Protein AF-A0AAW5RZ48-F1 (afdb_monomer_lite)

Structure (mmCIF, N/CA/C/O backbone):
data_AF-A0AAW5RZ48-F1
#
_entry.id   AF-A0AAW5RZ48-F1
#
loop_
_atom_site.group_PDB
_atom_site.id
_atom_site.type_symbol
_atom_site.label_atom_id
_atom_site.label_alt_id
_atom_site.label_comp_id
_atom_site.label_asym_id
_atom_site.label_entity_id
_atom_site.label_seq_id
_atom_site.pdbx_PDB_ins_code
_atom_site.Cartn_x
_atom_site.Cartn_y
_atom_site.Cartn_z
_atom_site.occupancy
_atom_site.B_iso_or_equiv
_atom_site.auth_seq_id
_atom_site.auth_comp_id
_atom_site.auth_asym_id
_atom_site.auth_atom_id
_atom_site.pdbx_PDB_model_num
ATOM 1 N N . MET A 1 1 ? -1.077 -10.625 -8.905 1.00 76.19 1 MET A N 1
ATOM 2 C CA . MET A 1 1 ? -0.970 -11.180 -7.547 1.00 76.19 1 MET A CA 1
ATOM 3 C C . MET A 1 1 ? -1.915 -12.361 -7.441 1.00 76.19 1 MET A C 1
ATOM 5 O O . MET A 1 1 ? -3.100 -12.194 -7.719 1.00 76.19 1 MET A O 1
ATOM 9 N N . ASN A 1 2 ? -1.401 -13.548 -7.138 1.00 86.62 2 ASN A N 1
ATOM 10 C CA . ASN A 1 2 ? -2.210 -14.738 -6.896 1.00 86.62 2 ASN A CA 1
ATOM 11 C C . ASN A 1 2 ? -2.864 -14.680 -5.494 1.00 86.62 2 ASN A C 1
ATOM 13 O O . ASN A 1 2 ? -2.658 -13.737 -4.729 1.00 86.62 2 ASN A O 1
ATOM 17 N N . ARG A 1 3 ? -3.706 -15.666 -5.161 1.00 85.44 3 ARG A N 1
ATOM 18 C CA . ARG A 1 3 ? -4.456 -15.667 -3.890 1.00 85.44 3 ARG A CA 1
ATOM 19 C C . ARG A 1 3 ? -3.557 -15.752 -2.653 1.00 85.44 3 ARG A C 1
ATOM 21 O O . ARG A 1 3 ? -3.851 -15.065 -1.677 1.00 85.44 3 ARG A O 1
ATOM 28 N N . THR A 1 4 ? -2.501 -16.561 -2.709 1.00 88.75 4 THR A N 1
ATOM 29 C CA . THR A 1 4 ? -1.535 -16.742 -1.617 1.00 88.75 4 THR A CA 1
ATOM 30 C C . THR A 1 4 ? -0.728 -15.468 -1.407 1.00 88.75 4 THR A C 1
ATOM 32 O O . THR A 1 4 ? -0.761 -14.910 -0.320 1.00 88.75 4 THR A O 1
ATOM 35 N N . GLU A 1 5 ? -0.166 -14.901 -2.478 1.00 89.69 5 GLU A N 1
ATOM 36 C CA . GLU A 1 5 ? 0.545 -13.616 -2.439 1.00 89.69 5 GLU A CA 1
ATOM 37 C C . GLU A 1 5 ? -0.330 -12.495 -1.859 1.00 89.69 5 GLU A C 1
ATOM 39 O O . GLU A 1 5 ? 0.141 -11.646 -1.108 1.00 89.69 5 GLU A O 1
ATOM 44 N N . ALA A 1 6 ? -1.628 -12.489 -2.178 1.00 91.88 6 ALA A N 1
ATOM 45 C CA . ALA A 1 6 ? -2.560 -11.511 -1.629 1.00 91.88 6 ALA A CA 1
ATOM 46 C C . ALA A 1 6 ? -2.848 -11.718 -0.138 1.00 91.88 6 ALA A C 1
ATOM 48 O O . ALA A 1 6 ? -3.141 -10.739 0.551 1.00 91.88 6 ALA A O 1
ATOM 49 N N . ALA A 1 7 ? -2.814 -12.960 0.348 1.00 93.69 7 ALA A N 1
ATOM 50 C CA . ALA A 1 7 ? -2.944 -13.278 1.766 1.00 93.69 7 ALA A CA 1
ATOM 51 C C . ALA A 1 7 ? -1.678 -12.891 2.534 1.00 93.69 7 ALA A C 1
ATOM 53 O O . ALA A 1 7 ? -1.787 -12.154 3.509 1.00 93.69 7 ALA A O 1
ATOM 54 N N . ASP A 1 8 ? -0.506 -13.268 2.030 1.00 94.56 8 ASP A N 1
ATOM 55 C CA . ASP A 1 8 ? 0.787 -12.922 2.627 1.00 94.56 8 ASP A CA 1
ATOM 56 C C . ASP A 1 8 ? 0.974 -11.406 2.681 1.00 94.56 8 ASP A C 1
ATOM 58 O O . ASP A 1 8 ? 1.382 -10.846 3.696 1.00 94.56 8 ASP A O 1
ATOM 62 N N . PHE A 1 9 ? 0.584 -10.709 1.612 1.00 95.12 9 PHE A N 1
ATOM 63 C CA . PHE A 1 9 ? 0.623 -9.256 1.590 1.00 95.12 9 PHE A CA 1
ATOM 64 C C . PHE A 1 9 ? -0.325 -8.629 2.624 1.00 95.12 9 PHE A C 1
ATOM 66 O O . PHE A 1 9 ? 0.046 -7.668 3.292 1.00 95.12 9 PHE A O 1
ATOM 73 N N . ARG A 1 10 ? -1.537 -9.174 2.806 1.00 96.56 10 ARG A N 1
ATOM 74 C CA . ARG A 1 10 ? -2.443 -8.717 3.877 1.00 96.56 10 ARG A CA 1
ATOM 75 C C . ARG A 1 10 ? -1.843 -8.951 5.260 1.00 96.56 10 ARG A C 1
ATOM 77 O O . ARG A 1 10 ? -2.005 -8.092 6.120 1.00 96.56 10 ARG A O 1
ATOM 84 N N . GLU A 1 11 ? -1.154 -10.067 5.464 1.00 96.00 11 GLU A N 1
ATOM 85 C CA . GLU A 1 11 ? -0.493 -10.350 6.737 1.00 96.00 11 GLU A CA 1
ATOM 86 C C . GLU A 1 11 ? 0.609 -9.333 7.034 1.00 96.00 11 GLU A C 1
ATOM 88 O O . GLU A 1 11 ? 0.656 -8.776 8.126 1.00 96.00 11 GLU A O 1
ATOM 93 N N . GLN A 1 12 ? 1.428 -8.995 6.039 1.00 95.00 12 GLN A N 1
ATOM 94 C CA . GLN A 1 12 ? 2.460 -7.965 6.184 1.00 95.00 12 GLN A CA 1
ATOM 95 C C . GLN A 1 12 ? 1.865 -6.596 6.540 1.00 95.00 12 GLN A C 1
ATOM 97 O O . GLN A 1 12 ? 2.372 -5.920 7.434 1.00 95.00 12 GLN A O 1
ATOM 102 N N . LEU A 1 13 ? 0.762 -6.199 5.892 1.00 96.06 13 LEU A N 1
ATOM 103 C CA . LEU A 1 13 ? 0.054 -4.959 6.232 1.00 96.06 13 LEU A CA 1
ATOM 104 C C . LEU A 1 13 ? -0.486 -4.980 7.667 1.00 96.06 13 LEU A C 1
ATOM 106 O O . LEU A 1 13 ? -0.428 -3.968 8.363 1.00 96.06 13 LEU A O 1
ATOM 110 N N . PHE A 1 14 ? -1.015 -6.119 8.114 1.00 96.06 14 PHE A N 1
ATOM 111 C CA . PHE A 1 14 ? -1.513 -6.270 9.476 1.00 96.06 14 PHE A CA 1
ATOM 112 C C . PHE A 1 14 ? -0.387 -6.172 10.511 1.00 96.06 14 PHE A C 1
ATOM 114 O O . PHE A 1 14 ? -0.519 -5.415 11.468 1.00 96.06 14 PHE A O 1
ATOM 121 N N . VAL A 1 15 ? 0.736 -6.862 10.296 1.00 93.69 15 VAL A N 1
ATOM 122 C CA . VAL A 1 15 ? 1.918 -6.783 11.172 1.00 93.69 15 VAL A CA 1
ATOM 123 C C . VAL A 1 15 ? 2.457 -5.353 11.250 1.00 93.69 15 VAL A C 1
ATOM 125 O O . VAL A 1 15 ? 2.789 -4.883 12.337 1.00 93.69 15 VAL A O 1
ATOM 128 N N . ALA A 1 16 ? 2.485 -4.628 10.127 1.00 93.12 16 ALA A N 1
ATOM 129 C CA . ALA A 1 16 ? 2.883 -3.223 10.117 1.00 93.12 16 ALA A CA 1
ATOM 130 C C . ALA A 1 16 ? 1.952 -2.351 10.980 1.00 93.12 16 ALA A C 1
ATOM 132 O O . ALA A 1 16 ? 2.428 -1.515 11.744 1.00 93.12 16 ALA A O 1
ATOM 133 N N . LEU A 1 17 ? 0.635 -2.574 10.905 1.00 95.19 17 LEU A N 1
ATOM 134 C CA . LEU A 1 17 ? -0.350 -1.854 11.718 1.00 95.19 17 LEU A CA 1
ATOM 135 C C . LEU A 1 17 ? -0.313 -2.244 13.202 1.00 95.19 17 LEU A C 1
ATOM 137 O O . LEU A 1 17 ? -0.583 -1.390 14.041 1.00 95.19 17 LEU A O 1
ATOM 141 N N . LEU A 1 18 ? 0.019 -3.495 13.534 1.00 94.44 18 LEU A N 1
ATOM 142 C CA . LEU A 1 18 ? 0.220 -3.939 14.920 1.00 94.44 18 LEU A CA 1
ATOM 143 C C . LEU A 1 18 ? 1.426 -3.255 15.571 1.00 94.44 18 LEU A C 1
ATOM 145 O O . LEU A 1 18 ? 1.375 -2.896 16.741 1.00 94.44 18 LEU A O 1
ATOM 149 N N . GLY A 1 19 ? 2.514 -3.078 14.818 1.00 91.94 19 GLY A N 1
ATOM 150 C CA . GLY A 1 19 ? 3.724 -2.410 15.301 1.00 91.94 19 GLY A CA 1
ATOM 151 C C . GLY A 1 19 ? 3.647 -0.880 15.303 1.00 91.94 19 GLY A C 1
ATOM 152 O O . GLY A 1 19 ? 4.597 -0.227 15.738 1.00 91.94 19 GLY A O 1
ATOM 153 N N . ALA A 1 20 ? 2.562 -0.292 14.796 1.00 92.38 20 ALA A N 1
ATOM 154 C CA . ALA A 1 20 ? 2.439 1.151 14.656 1.00 92.38 20 ALA A CA 1
ATOM 155 C C . ALA A 1 20 ? 2.118 1.821 16.010 1.00 92.38 20 ALA A C 1
ATOM 157 O O . ALA A 1 20 ? 1.159 1.432 16.677 1.00 92.38 20 ALA A O 1
ATOM 158 N N . PRO A 1 21 ? 2.850 2.878 16.414 1.00 89.75 21 PRO A N 1
ATOM 159 C CA . PRO A 1 21 ? 2.608 3.570 17.685 1.00 89.75 21 PRO A CA 1
ATOM 160 C C . PRO A 1 21 ? 1.324 4.416 17.683 1.00 89.75 21 PRO A C 1
ATOM 162 O O . PRO A 1 21 ? 0.874 4.873 18.732 1.00 89.75 21 PRO A O 1
ATOM 165 N N . SER A 1 22 ? 0.745 4.666 16.509 1.00 91.38 22 SER A N 1
ATOM 166 C CA . SER A 1 22 ? -0.462 5.466 16.325 1.00 91.38 22 SER A CA 1
ATOM 167 C C . SER A 1 22 ? -1.246 4.993 15.097 1.00 91.38 22 SER A C 1
ATOM 169 O O . SER A 1 22 ? -0.669 4.344 14.221 1.00 91.38 22 SER A O 1
ATOM 171 N N . PRO A 1 23 ? -2.542 5.348 14.982 1.00 93.94 23 PRO A N 1
ATOM 172 C CA . PRO A 1 23 ? -3.317 5.091 13.772 1.00 93.94 23 PRO A CA 1
ATOM 173 C C . PRO A 1 23 ? -2.606 5.619 12.522 1.00 93.94 23 PRO A C 1
ATOM 175 O O . PRO A 1 23 ? -2.155 6.763 12.514 1.00 93.94 23 PRO A O 1
ATOM 178 N N . MET A 1 24 ? -2.541 4.810 11.464 1.00 96.19 24 MET A N 1
ATOM 179 C CA . MET A 1 24 ? -1.866 5.173 10.213 1.00 96.19 24 MET A CA 1
ATOM 180 C C . MET A 1 24 ? -2.881 5.484 9.120 1.00 96.19 24 MET A C 1
ATOM 182 O O . MET A 1 24 ? -3.840 4.739 8.919 1.00 96.19 24 MET A O 1
ATOM 186 N N . SER A 1 25 ? -2.679 6.565 8.379 1.00 95.94 25 SER A N 1
ATOM 187 C CA . SER A 1 25 ? -3.458 6.855 7.178 1.00 95.94 25 SER A CA 1
ATOM 188 C C . SER A 1 25 ? -3.164 5.848 6.064 1.00 95.94 25 SER A C 1
ATOM 190 O O . SER A 1 25 ? -2.117 5.202 6.045 1.00 95.94 25 SER A O 1
ATOM 192 N N . THR A 1 26 ? -4.074 5.722 5.095 1.00 95.88 26 THR A N 1
ATOM 193 C CA . THR A 1 26 ? -3.856 4.838 3.934 1.00 95.88 26 THR A CA 1
ATOM 194 C C . THR A 1 26 ? -2.526 5.129 3.224 1.00 95.88 26 THR A C 1
ATOM 196 O O . THR A 1 26 ? -1.828 4.197 2.841 1.00 95.88 26 THR A O 1
ATOM 199 N N . ASP A 1 27 ? -2.143 6.397 3.073 1.00 94.56 27 ASP A N 1
ATOM 200 C CA . ASP A 1 27 ? -0.898 6.755 2.382 1.00 94.56 27 ASP A CA 1
ATOM 201 C C . ASP A 1 27 ? 0.346 6.368 3.194 1.00 94.56 27 ASP A C 1
ATOM 203 O O . ASP A 1 27 ? 1.327 5.897 2.624 1.00 94.56 27 ASP A O 1
ATOM 207 N N . GLU A 1 28 ? 0.297 6.489 4.524 1.00 95.31 28 GLU A N 1
ATOM 208 C CA . GLU A 1 28 ? 1.393 6.061 5.406 1.00 95.31 28 GLU A CA 1
ATOM 209 C C . GLU A 1 28 ? 1.576 4.542 5.373 1.00 95.31 28 GLU A C 1
ATOM 211 O O . GLU A 1 28 ? 2.702 4.054 5.282 1.00 95.31 28 GLU A O 1
ATOM 216 N N . VAL A 1 29 ? 0.474 3.785 5.374 1.00 96.12 29 VAL A N 1
ATOM 217 C CA . VAL A 1 29 ? 0.531 2.324 5.224 1.00 96.12 29 VAL A CA 1
ATOM 218 C C . VAL A 1 29 ? 1.096 1.942 3.851 1.00 96.12 29 VAL A C 1
ATOM 220 O O . VAL A 1 29 ? 1.879 1.001 3.748 1.00 96.12 29 VAL A O 1
ATOM 223 N N . ALA A 1 30 ? 0.737 2.672 2.790 1.00 95.62 30 ALA A N 1
ATOM 224 C CA . ALA A 1 30 ? 1.232 2.410 1.438 1.00 95.62 30 ALA A CA 1
ATOM 225 C C . ALA A 1 30 ? 2.733 2.694 1.306 1.00 95.62 30 ALA A C 1
ATOM 227 O O . ALA A 1 30 ? 3.447 1.907 0.687 1.00 95.62 30 ALA A O 1
ATOM 228 N N . ALA A 1 31 ? 3.212 3.774 1.926 1.00 93.31 31 ALA A N 1
ATOM 229 C CA . ALA A 1 31 ? 4.620 4.153 1.917 1.00 93.31 31 ALA A CA 1
ATOM 230 C C . ALA A 1 31 ? 5.520 3.129 2.631 1.00 93.31 31 ALA A C 1
ATOM 232 O O . ALA A 1 31 ? 6.659 2.930 2.217 1.00 93.31 31 ALA A O 1
ATOM 233 N N . GLY A 1 32 ? 5.011 2.470 3.678 1.00 91.06 32 GLY A N 1
ATOM 234 C CA . GLY A 1 32 ? 5.720 1.401 4.390 1.00 91.06 32 GLY A CA 1
ATOM 235 C C . GLY A 1 32 ? 5.584 0.011 3.760 1.00 91.06 32 GLY A C 1
ATOM 236 O O . GLY A 1 32 ? 6.238 -0.929 4.208 1.00 91.06 32 GLY A O 1
ATOM 237 N N . ALA A 1 33 ? 4.732 -0.152 2.745 1.00 92.75 33 ALA A N 1
ATOM 238 C CA . ALA A 1 33 ? 4.502 -1.443 2.113 1.00 92.75 33 ALA A CA 1
ATOM 239 C C . ALA A 1 33 ? 5.646 -1.814 1.148 1.00 92.75 33 ALA A C 1
ATOM 241 O O . ALA A 1 33 ? 6.235 -0.937 0.509 1.00 92.75 33 ALA A O 1
ATOM 242 N N . PRO A 1 34 ? 5.933 -3.116 0.961 1.00 90.81 34 PRO A N 1
ATOM 243 C CA 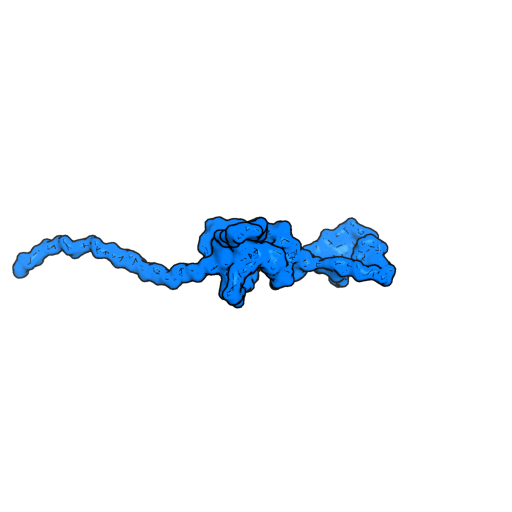. PRO A 1 34 ? 6.887 -3.556 -0.047 1.00 90.81 34 PRO A CA 1
ATOM 244 C C . PRO A 1 34 ? 6.481 -3.079 -1.440 1.00 90.81 34 PRO A C 1
ATOM 246 O O . PRO A 1 34 ? 5.296 -3.094 -1.814 1.00 90.81 34 PRO A O 1
ATOM 249 N N . TRP A 1 35 ? 7.496 -2.699 -2.215 1.00 94.50 35 TRP A N 1
ATOM 250 C CA . TRP A 1 35 ? 7.333 -2.267 -3.594 1.00 94.50 35 TRP A CA 1
ATOM 251 C C . TRP A 1 35 ? 6.655 -3.357 -4.422 1.00 94.50 35 TRP A C 1
ATOM 253 O O . TRP A 1 35 ? 6.812 -4.558 -4.195 1.00 94.50 35 TRP A O 1
ATOM 263 N N . GLN A 1 36 ? 5.837 -2.923 -5.373 1.00 93.69 36 GLN A N 1
ATOM 264 C CA . GLN A 1 36 ? 5.086 -3.816 -6.233 1.00 93.69 36 GLN A CA 1
ATOM 265 C C . GLN A 1 36 ? 5.832 -4.032 -7.542 1.00 93.69 36 GLN A C 1
ATOM 267 O O . GLN A 1 36 ? 6.166 -3.071 -8.235 1.00 93.69 36 GLN A O 1
ATOM 272 N N . VAL A 1 37 ? 6.023 -5.303 -7.894 1.00 94.38 37 VAL A N 1
ATOM 273 C CA . VAL A 1 37 ? 6.635 -5.713 -9.158 1.00 94.38 37 VAL A CA 1
ATOM 274 C C . VAL A 1 37 ? 5.570 -5.830 -10.249 1.00 94.38 37 VAL A C 1
ATOM 276 O O . VAL A 1 37 ? 4.498 -6.407 -10.042 1.00 94.38 37 VAL A O 1
ATOM 279 N N . HIS A 1 38 ? 5.875 -5.293 -11.426 1.00 92.81 38 HIS A N 1
ATOM 280 C CA . HIS A 1 38 ? 5.024 -5.313 -12.606 1.00 92.81 38 HIS A CA 1
ATOM 281 C C . HIS A 1 38 ? 5.820 -5.721 -13.842 1.00 92.81 38 HIS A C 1
ATOM 283 O O . HIS A 1 38 ? 6.934 -5.253 -14.047 1.00 92.81 38 HIS A O 1
ATOM 289 N N . SER A 1 39 ? 5.199 -6.524 -14.707 1.00 95.06 39 SER A N 1
ATOM 290 C CA . SER A 1 39 ? 5.645 -6.679 -16.092 1.00 95.06 39 SER A CA 1
ATOM 291 C C . SER A 1 39 ? 4.882 -5.683 -16.962 1.00 95.06 39 SER A C 1
ATOM 293 O O . SER A 1 39 ? 3.647 -5.659 -16.947 1.00 95.06 39 SER A O 1
ATOM 295 N N . VAL A 1 40 ? 5.607 -4.837 -17.688 1.00 94.06 40 VAL A N 1
ATOM 296 C CA . VAL A 1 40 ? 5.051 -3.797 -18.559 1.00 94.06 40 VAL A CA 1
ATOM 297 C C . VAL A 1 40 ? 5.523 -4.010 -19.991 1.00 94.06 40 VAL A C 1
ATOM 299 O O . VAL A 1 40 ? 6.695 -4.282 -20.236 1.00 94.06 40 VAL A O 1
ATOM 302 N N . ARG A 1 41 ? 4.605 -3.897 -20.955 1.00 94.62 41 ARG A N 1
ATOM 303 C CA . ARG A 1 41 ? 4.939 -3.904 -22.386 1.00 94.62 41 ARG A CA 1
ATOM 304 C C . ARG A 1 41 ? 5.164 -2.475 -22.849 1.00 94.62 41 ARG A C 1
ATOM 306 O O . ARG A 1 41 ? 4.213 -1.710 -22.998 1.00 94.62 41 ARG A O 1
ATOM 313 N N . SER A 1 42 ? 6.421 -2.122 -23.051 1.00 90.19 42 SER A N 1
ATOM 314 C CA . SER A 1 42 ? 6.859 -0.771 -23.387 1.00 90.19 42 SER A CA 1
ATOM 315 C C . SER A 1 42 ? 8.24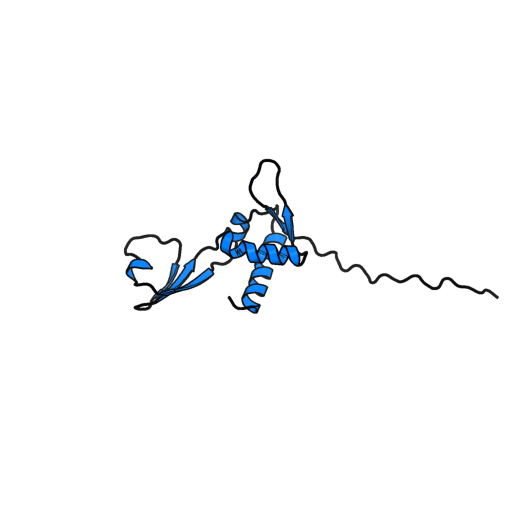3 -0.825 -24.017 1.00 90.19 42 SER A C 1
ATOM 317 O O . SER A 1 42 ? 9.028 -1.733 -23.755 1.00 90.19 42 SER A O 1
ATOM 319 N N . ARG A 1 43 ? 8.558 0.177 -24.844 1.00 92.12 43 ARG A N 1
ATOM 320 C CA . ARG A 1 43 ? 9.919 0.364 -25.362 1.00 92.12 43 ARG A CA 1
ATOM 321 C C . ARG A 1 43 ? 10.839 0.868 -24.246 1.00 92.12 43 ARG A C 1
ATOM 323 O O . ARG A 1 43 ? 10.383 1.572 -23.342 1.00 92.12 43 ARG A O 1
ATOM 330 N N . CYS A 1 44 ? 12.136 0.586 -24.359 1.00 91.62 44 CYS A N 1
ATOM 331 C CA . CYS A 1 44 ? 13.159 1.013 -23.395 1.00 91.62 44 CYS A CA 1
ATOM 332 C C . CYS A 1 44 ? 13.100 2.520 -23.096 1.00 91.62 44 CYS A C 1
ATOM 334 O O . CYS A 1 44 ? 12.995 2.912 -21.940 1.00 91.62 44 CYS A O 1
ATOM 336 N N . ALA A 1 45 ? 13.016 3.362 -24.134 1.00 90.19 45 ALA A N 1
ATOM 337 C CA . ALA A 1 45 ? 12.965 4.823 -23.990 1.00 90.19 45 ALA A CA 1
ATOM 338 C C . ALA A 1 45 ? 11.757 5.347 -23.187 1.00 90.19 45 ALA A C 1
ATOM 340 O O . ALA A 1 45 ? 11.798 6.461 -22.676 1.00 90.19 45 ALA A O 1
ATOM 341 N N . SER A 1 46 ? 10.677 4.568 -23.074 1.00 89.12 46 SER A N 1
ATOM 342 C CA . SER A 1 46 ? 9.522 4.917 -22.238 1.00 89.12 46 SER A CA 1
ATOM 343 C C . SER A 1 46 ? 9.677 4.447 -20.792 1.00 89.12 46 SER A C 1
ATOM 345 O O . SER A 1 46 ? 9.043 5.001 -19.901 1.00 89.12 46 SER A O 1
ATOM 347 N N . THR A 1 47 ? 10.484 3.411 -20.562 1.00 89.12 47 THR A N 1
ATOM 348 C CA . THR A 1 47 ? 10.596 2.736 -19.261 1.00 89.12 47 THR A CA 1
ATOM 349 C C . THR A 1 47 ? 11.798 3.226 -18.464 1.00 89.12 47 THR A C 1
ATOM 351 O O . THR A 1 47 ? 11.705 3.357 -17.248 1.00 89.12 47 THR A O 1
ATOM 354 N N . HIS A 1 48 ? 12.905 3.523 -19.140 1.00 89.38 48 HIS A N 1
ATOM 355 C CA . HIS A 1 48 ? 14.110 4.108 -18.557 1.00 89.38 48 HIS A CA 1
ATOM 356 C C . HIS A 1 48 ? 14.718 5.148 -19.523 1.00 89.38 48 HIS A C 1
ATOM 358 O O . HIS A 1 48 ? 15.719 4.886 -20.189 1.00 89.38 48 HIS A O 1
ATOM 364 N N . PRO A 1 49 ? 14.087 6.326 -19.667 1.00 88.75 49 PRO A N 1
ATOM 365 C CA . PRO A 1 49 ? 14.626 7.385 -20.510 1.00 88.75 49 PRO A CA 1
ATOM 366 C C . PRO A 1 49 ? 15.994 7.862 -20.003 1.00 88.75 49 PRO A C 1
ATOM 368 O O . PRO A 1 49 ? 16.176 8.093 -18.806 1.00 88.75 49 PRO A O 1
ATOM 371 N N . ASP A 1 50 ? 16.942 8.044 -20.924 1.00 88.75 50 ASP A N 1
ATOM 372 C CA . ASP A 1 50 ? 18.304 8.465 -20.591 1.00 88.75 50 ASP A CA 1
ATOM 373 C C . ASP A 1 50 ? 18.309 9.785 -19.805 1.00 88.75 50 ASP A C 1
ATOM 375 O O . ASP A 1 50 ? 17.722 10.789 -20.217 1.00 88.75 50 ASP A O 1
ATOM 379 N N . GLY A 1 51 ? 18.986 9.774 -18.654 1.00 88.38 51 GLY A N 1
ATOM 380 C CA . GLY A 1 51 ? 19.164 10.949 -17.799 1.00 88.38 51 GLY A CA 1
ATOM 381 C C . GLY A 1 51 ? 17.927 11.385 -17.007 1.00 88.38 51 GLY A C 1
ATOM 382 O O . GLY A 1 51 ? 17.955 12.466 -16.420 1.00 88.38 51 GLY A O 1
ATOM 383 N N . GLN A 1 52 ? 16.853 10.589 -16.965 1.00 90.50 52 GLN A N 1
ATOM 384 C CA . GLN A 1 52 ? 15.636 10.921 -16.218 1.00 90.50 52 GLN A CA 1
ATOM 385 C C . GLN A 1 52 ? 15.420 9.997 -15.019 1.00 90.50 52 GLN A C 1
ATOM 387 O O . GLN A 1 52 ? 15.560 8.780 -15.112 1.00 90.50 52 GLN A O 1
ATOM 392 N N . ILE A 1 53 ? 15.025 10.589 -13.890 1.00 89.50 53 ILE A N 1
ATOM 393 C CA . ILE A 1 53 ? 14.598 9.842 -12.706 1.00 89.50 53 ILE A CA 1
ATOM 394 C C . ILE A 1 53 ? 13.157 9.377 -12.916 1.00 89.50 53 ILE A C 1
ATOM 396 O O . ILE A 1 53 ? 12.266 10.184 -13.185 1.00 89.50 53 ILE A O 1
ATOM 400 N N . THR A 1 54 ? 12.926 8.079 -12.751 1.00 92.81 54 THR A N 1
ATOM 401 C CA . THR A 1 54 ? 11.602 7.460 -12.804 1.00 92.81 54 THR A CA 1
ATOM 402 C C . THR A 1 54 ? 11.062 7.199 -11.396 1.00 92.81 54 THR A C 1
ATOM 404 O O . THR A 1 54 ? 11.837 6.963 -10.471 1.00 92.81 54 THR A O 1
ATOM 407 N N . PRO A 1 55 ? 9.731 7.181 -11.197 1.00 92.31 55 PRO A N 1
ATOM 408 C CA . PRO A 1 55 ? 9.125 6.801 -9.917 1.00 92.31 55 PRO A CA 1
ATOM 409 C C . PRO A 1 55 ? 9.102 5.272 -9.689 1.00 92.31 55 PRO A C 1
ATOM 411 O O . PRO A 1 55 ? 8.391 4.782 -8.815 1.00 92.31 55 PRO A O 1
ATOM 414 N N . TRP A 1 56 ? 9.848 4.515 -10.495 1.00 95.12 56 TRP A N 1
ATOM 415 C CA . TRP A 1 56 ? 10.018 3.063 -10.446 1.00 95.12 56 TRP A CA 1
ATOM 416 C C . TRP A 1 56 ? 11.475 2.712 -10.753 1.00 95.12 56 TRP A C 1
ATOM 418 O O . TRP A 1 56 ? 12.165 3.489 -11.416 1.00 95.12 56 TRP A O 1
ATOM 428 N N . ASN A 1 57 ? 11.908 1.520 -10.348 1.00 94.62 57 ASN A N 1
ATOM 429 C CA . ASN A 1 57 ? 13.186 0.944 -10.761 1.00 94.62 57 ASN A CA 1
ATOM 430 C C . ASN A 1 57 ? 12.946 -0.120 -11.833 1.00 94.62 57 ASN A C 1
ATOM 432 O O . ASN A 1 57 ? 11.953 -0.848 -11.778 1.00 94.62 57 ASN A O 1
ATOM 436 N N . VAL A 1 58 ? 13.861 -0.231 -12.797 1.00 94.62 58 VAL A N 1
ATOM 437 C CA . VAL A 1 58 ? 13.860 -1.329 -13.772 1.00 94.62 58 VAL A CA 1
ATOM 438 C C . VAL A 1 58 ? 14.655 -2.496 -13.195 1.00 94.62 58 VAL A C 1
ATOM 440 O O . VAL A 1 58 ? 15.838 -2.355 -12.903 1.00 94.62 58 VAL A O 1
ATOM 443 N N . VAL A 1 59 ? 13.991 -3.638 -13.036 1.00 96.06 59 VAL A N 1
ATOM 444 C CA . VAL A 1 59 ? 14.564 -4.892 -12.524 1.00 96.06 59 VAL A CA 1
ATOM 445 C C . VAL A 1 59 ? 15.060 -5.761 -13.679 1.00 96.06 59 VAL A C 1
ATOM 447 O O . VAL A 1 59 ? 16.141 -6.335 -13.607 1.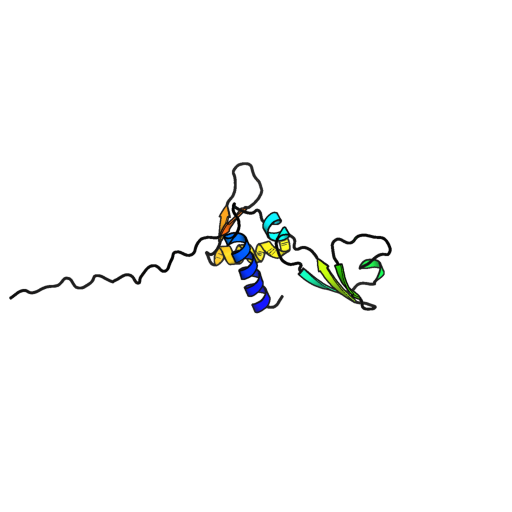00 96.06 59 VAL A O 1
ATOM 450 N N . GLU A 1 60 ? 14.293 -5.814 -14.771 1.00 96.06 60 GLU A N 1
ATOM 451 C CA . GLU A 1 60 ? 14.674 -6.506 -16.002 1.00 96.06 60 GLU A CA 1
ATOM 452 C C . GLU A 1 60 ? 14.340 -5.648 -17.222 1.00 96.06 60 GLU A C 1
ATOM 454 O O . GLU A 1 60 ? 13.258 -5.057 -17.306 1.00 96.06 60 GLU A O 1
ATOM 459 N N . CYS A 1 61 ? 15.259 -5.613 -18.187 1.00 94.81 61 CYS A N 1
ATOM 460 C CA . CYS A 1 61 ? 15.100 -4.905 -19.451 1.00 94.81 61 CYS A CA 1
ATOM 461 C C . CYS A 1 61 ? 15.104 -5.906 -20.605 1.00 94.81 61 CYS A C 1
ATOM 463 O O . CYS A 1 61 ? 16.078 -6.636 -20.800 1.00 94.81 61 CYS A O 1
ATOM 465 N N . HIS A 1 62 ? 14.019 -5.911 -21.376 1.00 92.81 62 HIS A N 1
ATOM 466 C CA . HIS A 1 62 ? 13.889 -6.670 -22.614 1.00 92.81 62 HIS A CA 1
ATOM 467 C C . HIS A 1 62 ? 13.464 -5.719 -23.737 1.00 92.81 62 HIS A C 1
ATOM 469 O O . HIS A 1 62 ? 13.031 -4.592 -23.499 1.00 92.81 62 HIS A O 1
ATOM 475 N N . VAL A 1 63 ? 13.606 -6.161 -24.988 1.00 89.00 63 VAL A N 1
ATOM 476 C CA . VAL A 1 63 ? 13.441 -5.291 -26.170 1.00 89.00 63 VAL A CA 1
ATOM 477 C C . VAL A 1 63 ? 12.061 -4.615 -26.213 1.00 89.00 63 VAL A C 1
ATOM 479 O O . VAL A 1 63 ? 11.948 -3.436 -26.555 1.00 89.00 63 VAL A O 1
ATOM 482 N N . ASP A 1 64 ? 11.008 -5.349 -25.865 1.00 92.56 64 ASP A N 1
ATOM 483 C CA . ASP A 1 64 ? 9.609 -4.931 -25.973 1.00 92.56 64 ASP A CA 1
ATOM 484 C C . ASP A 1 64 ? 8.817 -5.037 -24.656 1.00 92.56 64 ASP A C 1
ATOM 486 O O . ASP A 1 64 ? 7.627 -4.700 -24.612 1.00 92.56 64 ASP A O 1
ATOM 490 N N . TRP A 1 65 ? 9.460 -5.464 -23.567 1.00 95.25 65 TRP A N 1
ATOM 491 C CA . TRP A 1 65 ? 8.849 -5.543 -22.242 1.00 95.25 65 TRP A CA 1
ATOM 492 C C . TRP A 1 65 ? 9.880 -5.403 -21.118 1.00 95.25 65 TRP A C 1
ATOM 494 O O . TRP A 1 65 ? 11.072 -5.596 -21.314 1.00 95.25 65 TRP A O 1
ATOM 504 N N . HIS A 1 66 ? 9.423 -5.021 -19.931 1.00 96.25 66 HIS A N 1
ATOM 505 C CA . HIS A 1 66 ? 10.289 -4.755 -18.786 1.00 96.25 66 HIS A CA 1
ATOM 506 C C . HIS A 1 66 ? 9.651 -5.281 -17.506 1.00 96.25 66 HIS A C 1
ATOM 508 O O . HIS A 1 66 ? 8.422 -5.313 -17.385 1.00 96.25 66 HIS A O 1
ATOM 514 N N . VAL A 1 67 ? 10.484 -5.646 -16.536 1.00 96.62 67 VAL A N 1
ATOM 515 C CA . VAL A 1 67 ? 10.059 -5.822 -15.146 1.00 96.62 67 VAL A CA 1
ATOM 516 C C . VAL A 1 67 ? 10.447 -4.566 -14.390 1.00 96.62 67 VAL A C 1
ATOM 518 O O . VAL A 1 67 ? 11.616 -4.184 -14.386 1.00 96.62 67 VAL A O 1
ATOM 521 N N . ILE A 1 68 ? 9.469 -3.923 -13.761 1.00 96.19 68 ILE A N 1
ATOM 522 C CA . ILE A 1 68 ? 9.686 -2.750 -12.916 1.00 96.19 68 ILE A CA 1
ATOM 523 C C . ILE A 1 68 ? 9.193 -3.017 -11.503 1.00 96.19 68 ILE A C 1
ATOM 525 O O . ILE A 1 68 ? 8.232 -3.760 -11.303 1.00 96.19 68 ILE A O 1
ATOM 529 N N . GLU A 1 69 ? 9.799 -2.353 -10.535 1.00 96.62 69 GLU A N 1
ATOM 530 C CA . GLU A 1 69 ? 9.262 -2.225 -9.186 1.00 96.62 69 GLU A CA 1
ATOM 531 C C . GLU A 1 69 ? 8.904 -0.765 -8.914 1.00 96.62 69 GLU A C 1
ATOM 533 O O . GLU A 1 69 ? 9.644 0.146 -9.285 1.00 96.62 69 GLU A O 1
ATOM 538 N N . ARG A 1 70 ? 7.764 -0.520 -8.266 1.00 95.25 70 ARG A N 1
ATOM 539 C CA . ARG A 1 70 ? 7.349 0.830 -7.861 1.00 95.25 70 ARG A CA 1
ATOM 540 C C . ARG A 1 70 ? 6.813 0.856 -6.430 1.00 95.25 70 ARG A C 1
ATOM 542 O O . ARG A 1 70 ? 6.280 -0.163 -5.972 1.00 95.25 70 ARG A O 1
ATOM 549 N N . PRO A 1 71 ? 6.841 2.018 -5.756 1.00 95.50 71 PRO A N 1
ATOM 550 C CA . PRO A 1 71 ? 6.107 2.203 -4.516 1.00 95.50 71 PRO A CA 1
ATOM 551 C C . PRO A 1 71 ? 4.623 1.883 -4.705 1.00 95.50 71 PRO A C 1
ATOM 553 O O . PRO A 1 71 ? 4.025 2.158 -5.759 1.00 95.50 71 PRO A O 1
ATOM 556 N N . ARG A 1 72 ? 4.008 1.320 -3.665 1.00 95.12 72 ARG A N 1
ATOM 557 C CA . ARG A 1 72 ? 2.557 1.156 -3.634 1.00 95.12 72 ARG A CA 1
ATOM 558 C C . ARG A 1 72 ? 1.888 2.491 -3.349 1.00 95.12 72 ARG A C 1
ATOM 560 O O . ARG A 1 72 ? 2.367 3.301 -2.565 1.00 95.12 72 ARG A O 1
ATOM 567 N N . SER A 1 73 ? 0.750 2.694 -3.992 1.00 95.12 73 SER A N 1
ATOM 568 C CA . SER A 1 73 ? -0.158 3.799 -3.721 1.00 95.12 73 SER A CA 1
ATOM 569 C C . SER A 1 73 ? -1.262 3.358 -2.765 1.00 95.12 73 SER A C 1
ATOM 571 O O . SER A 1 73 ? -1.521 2.161 -2.594 1.00 95.12 73 SER A O 1
ATOM 573 N N . GLY A 1 74 ? -1.992 4.326 -2.208 1.00 94.75 74 GLY A N 1
ATOM 574 C CA . GLY A 1 74 ? -3.193 4.034 -1.432 1.00 94.75 74 GLY A CA 1
ATOM 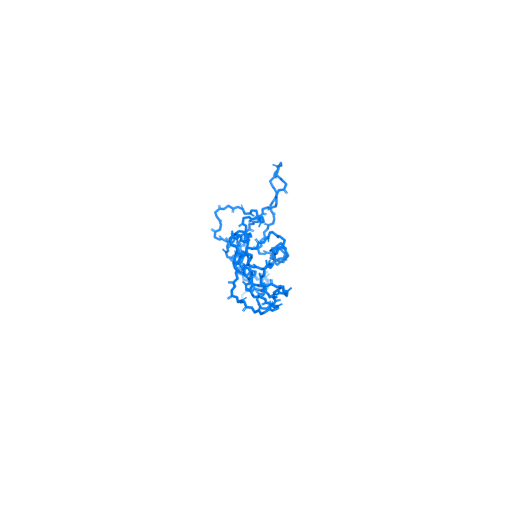575 C C . GLY A 1 74 ? -4.218 3.201 -2.212 1.00 94.75 74 GLY A C 1
ATOM 576 O O . GLY A 1 74 ? -4.858 2.325 -1.633 1.00 94.75 74 GLY A O 1
ATOM 577 N N . HIS A 1 75 ? -4.326 3.388 -3.534 1.00 94.44 75 HIS A N 1
ATOM 578 C CA . HIS A 1 75 ? -5.228 2.590 -4.367 1.00 94.44 75 HIS A CA 1
ATOM 579 C C . HIS A 1 75 ? -4.832 1.105 -4.386 1.00 94.44 75 HIS A C 1
ATOM 581 O O . HIS A 1 75 ? -5.713 0.246 -4.303 1.00 94.44 75 H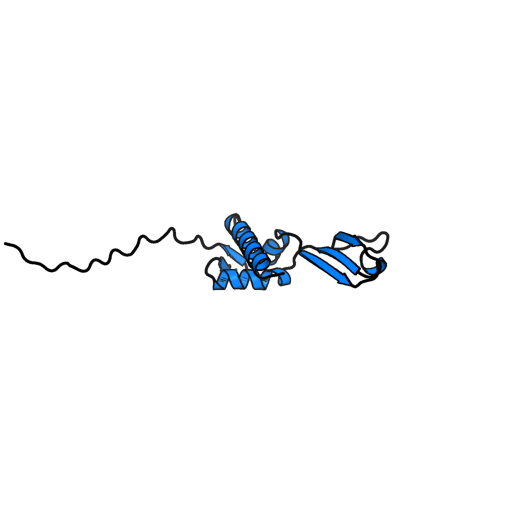IS A O 1
ATOM 587 N N . ASP A 1 76 ? -3.534 0.798 -4.443 1.00 94.69 76 ASP A N 1
ATOM 588 C CA . ASP A 1 76 ? -3.041 -0.583 -4.507 1.00 94.69 76 ASP A CA 1
ATOM 589 C C . ASP A 1 76 ? -3.338 -1.361 -3.223 1.00 94.69 76 ASP A C 1
ATOM 591 O O . ASP A 1 76 ? -3.532 -2.575 -3.263 1.00 94.69 76 ASP A O 1
ATOM 595 N N . ILE A 1 77 ? -3.366 -0.677 -2.075 1.00 96.31 77 ILE A N 1
ATOM 596 C CA . ILE A 1 77 ? -3.514 -1.325 -0.767 1.00 96.31 77 ILE A CA 1
ATOM 597 C C . ILE A 1 77 ? -4.924 -1.231 -0.186 1.00 96.31 77 ILE A C 1
ATOM 599 O O . ILE A 1 77 ? -5.301 -2.074 0.627 1.00 96.31 77 ILE A O 1
ATOM 603 N N . TYR A 1 78 ? -5.732 -0.255 -0.605 1.00 95.94 78 TYR A N 1
ATOM 604 C CA . TYR A 1 78 ? -7.060 -0.029 -0.035 1.00 95.94 78 TYR A CA 1
ATOM 605 C C . TYR A 1 78 ? -7.966 -1.275 -0.072 1.00 95.94 78 TYR A C 1
ATOM 607 O O . TYR A 1 78 ? -8.575 -1.579 0.956 1.00 95.94 78 TYR A O 1
ATOM 615 N N . PRO A 1 79 ? -8.029 -2.069 -1.164 1.00 96.38 79 PRO A N 1
ATOM 616 C CA . PRO A 1 79 ? -8.810 -3.309 -1.173 1.00 96.38 79 PRO A CA 1
ATOM 617 C C . PRO A 1 79 ? -8.336 -4.338 -0.135 1.00 96.38 79 PRO A C 1
ATOM 619 O O . PRO A 1 79 ? -9.151 -5.054 0.445 1.00 96.38 79 PRO A O 1
ATOM 622 N N . HIS A 1 80 ? -7.029 -4.395 0.136 1.00 96.75 80 HIS A N 1
ATOM 623 C CA . HIS A 1 80 ? -6.447 -5.297 1.132 1.00 96.75 80 HIS A CA 1
ATOM 624 C C . HIS A 1 80 ? -6.797 -4.859 2.557 1.00 96.75 80 HIS A C 1
ATOM 626 O O . HIS A 1 80 ? -7.184 -5.697 3.369 1.00 96.75 80 HIS A O 1
ATOM 632 N N . LEU A 1 81 ? -6.752 -3.553 2.833 1.00 97.31 81 LEU A N 1
ATOM 633 C CA . LEU A 1 81 ? -7.182 -2.985 4.113 1.00 97.31 81 LEU A CA 1
ATOM 634 C C . LEU A 1 81 ? -8.681 -3.188 4.350 1.00 97.31 81 LEU A C 1
ATOM 636 O O . LEU A 1 81 ? -9.087 -3.620 5.425 1.00 97.31 81 LEU A O 1
ATOM 640 N N . ARG A 1 82 ? -9.519 -2.972 3.329 1.00 97.69 82 ARG A N 1
ATOM 641 C CA . ARG A 1 82 ? -10.957 -3.271 3.424 1.00 97.69 82 ARG A CA 1
ATOM 642 C C . ARG A 1 82 ? -11.225 -4.740 3.701 1.00 97.69 82 ARG A C 1
ATOM 644 O O . ARG A 1 82 ? -12.147 -5.042 4.451 1.00 97.69 82 ARG A O 1
ATOM 651 N N . ARG A 1 83 ? -10.427 -5.644 3.133 1.00 97.38 83 ARG A N 1
ATOM 652 C CA . ARG A 1 83 ? -10.560 -7.069 3.429 1.00 97.38 83 ARG A CA 1
ATOM 653 C C . ARG A 1 83 ? -10.188 -7.387 4.880 1.00 97.38 83 ARG A C 1
ATOM 655 O O . ARG A 1 83 ? -10.954 -8.069 5.543 1.00 97.38 83 ARG A O 1
ATOM 662 N N . LEU A 1 84 ? -9.078 -6.848 5.384 1.00 96.81 84 LEU A N 1
ATOM 663 C CA . LEU A 1 84 ? -8.677 -7.007 6.789 1.00 96.81 84 LEU A CA 1
ATOM 664 C C . LEU A 1 84 ? -9.721 -6.445 7.767 1.00 96.81 84 LEU A C 1
ATOM 666 O O . LEU A 1 84 ? -9.947 -7.025 8.825 1.00 96.81 84 LEU A O 1
ATOM 670 N N . GLU A 1 85 ? -10.369 -5.335 7.412 1.00 97.19 85 GLU A N 1
ATOM 671 C CA . GLU A 1 85 ? -11.475 -4.766 8.187 1.00 97.19 85 GLU A CA 1
ATOM 672 C C . GLU A 1 85 ? -12.689 -5.702 8.205 1.00 97.19 85 GLU A C 1
ATOM 674 O O . GLU A 1 85 ? -13.266 -5.942 9.260 1.00 97.19 85 GLU A O 1
ATOM 679 N N . GLN A 1 86 ? -13.072 -6.249 7.047 1.00 96.62 86 GLN A N 1
ATOM 680 C CA . GLN A 1 86 ? -14.166 -7.224 6.950 1.00 96.62 86 GLN A CA 1
ATOM 681 C C . GLN A 1 86 ? -13.879 -8.496 7.751 1.00 96.62 86 GLN A C 1
ATOM 683 O O . GLN A 1 86 ? -14.797 -9.067 8.331 1.00 96.62 86 GLN A O 1
ATOM 688 N N . ASP A 1 87 ? -12.614 -8.912 7.797 1.00 95.06 87 ASP A N 1
ATOM 689 C CA . ASP A 1 87 ? -12.148 -10.049 8.591 1.00 95.06 87 ASP A CA 1
ATOM 690 C C . ASP A 1 87 ? -12.010 -9.695 10.094 1.00 95.06 87 ASP A C 1
ATOM 692 O O . ASP A 1 87 ? -11.591 -10.535 10.886 1.00 95.06 87 ASP A O 1
ATOM 696 N N . GLY A 1 88 ? -12.347 -8.465 10.509 1.00 95.50 88 GLY A N 1
ATOM 697 C CA . GLY A 1 88 ? -12.354 -8.034 11.911 1.00 95.50 88 GLY A CA 1
ATOM 698 C C . GLY A 1 88 ? -10.969 -7.832 12.529 1.00 95.50 88 GLY A C 1
ATOM 699 O O . GLY A 1 88 ? -10.855 -7.741 13.747 1.00 95.50 88 GLY A O 1
ATOM 700 N N . ARG A 1 89 ? -9.912 -7.760 11.713 1.00 96.19 89 ARG A N 1
ATOM 701 C CA . ARG A 1 89 ? -8.520 -7.643 12.186 1.00 96.19 89 ARG A CA 1
ATOM 702 C C . ARG A 1 89 ? -8.061 -6.204 12.360 1.00 96.19 89 ARG A C 1
ATOM 704 O O . ARG A 1 89 ? -7.148 -5.937 13.129 1.00 96.19 89 ARG A O 1
ATOM 711 N N . ILE A 1 90 ? -8.655 -5.268 11.629 1.00 97.19 90 ILE A N 1
ATOM 712 C CA . ILE A 1 90 ? -8.331 -3.841 11.725 1.00 97.19 90 ILE A CA 1
ATOM 713 C C . ILE A 1 90 ? -9.616 -3.019 11.752 1.00 97.19 90 ILE A C 1
ATOM 715 O O . ILE A 1 90 ? -10.657 -3.464 11.271 1.00 97.19 90 ILE A O 1
ATOM 719 N N . ALA A 1 91 ? -9.538 -1.794 12.258 1.00 96.50 91 ALA A N 1
ATOM 720 C CA . ALA A 1 91 ? -10.644 -0.846 12.234 1.00 96.50 91 ALA A CA 1
ATOM 721 C C . ALA A 1 91 ? -10.267 0.441 11.502 1.00 96.50 91 ALA A C 1
ATOM 723 O O . ALA A 1 91 ? -9.145 0.941 11.617 1.00 96.50 91 ALA A O 1
ATOM 724 N N . ARG A 1 92 ? -11.252 1.015 10.802 1.00 95.19 92 ARG A N 1
ATOM 725 C CA . ARG A 1 92 ? -11.177 2.387 10.295 1.00 95.19 92 ARG A CA 1
ATOM 726 C C . ARG A 1 92 ? -11.518 3.388 11.390 1.00 95.19 92 ARG A C 1
ATOM 728 O O . ARG A 1 92 ? -12.498 3.229 12.117 1.00 95.19 92 ARG A O 1
ATOM 735 N N . ARG A 1 93 ? -10.743 4.466 11.456 1.00 92.56 93 ARG A N 1
ATOM 736 C CA . ARG A 1 93 ? -10.984 5.644 12.288 1.00 92.56 93 ARG A CA 1
ATOM 737 C C . ARG A 1 93 ? -11.003 6.885 11.404 1.00 92.56 93 ARG A C 1
ATOM 739 O O . ARG A 1 93 ? -10.208 7.023 10.477 1.00 92.56 93 ARG A O 1
ATOM 746 N N . THR A 1 94 ? -11.921 7.790 11.706 1.00 89.88 94 THR A N 1
ATOM 747 C CA . THR A 1 94 ? -12.003 9.115 11.090 1.00 89.88 94 THR A CA 1
ATOM 748 C C . THR A 1 94 ? -11.788 10.151 12.176 1.00 89.88 94 THR A C 1
ATOM 750 O O . THR A 1 94 ? -12.426 10.076 13.227 1.00 89.88 94 THR A O 1
ATOM 753 N N . VAL A 1 95 ? -10.900 11.106 11.927 1.00 84.62 95 VAL A N 1
ATOM 754 C CA . VAL A 1 95 ? -10.652 12.223 12.841 1.00 84.62 95 VAL A CA 1
ATOM 755 C C . VAL A 1 95 ? -11.511 13.401 12.395 1.00 84.62 95 VAL A C 1
ATOM 757 O O . VAL A 1 95 ? -11.572 13.713 11.207 1.00 84.62 95 VAL A O 1
ATOM 760 N N . ALA A 1 96 ? -12.210 14.043 13.332 1.00 84.06 96 ALA A N 1
ATOM 761 C CA . ALA A 1 96 ? -13.053 15.191 13.013 1.00 84.06 96 ALA A CA 1
ATOM 762 C C . ALA A 1 96 ? -12.219 16.315 12.374 1.00 84.06 96 ALA A C 1
ATOM 764 O O . ALA A 1 96 ? -11.177 16.696 12.901 1.00 84.06 96 ALA A O 1
ATOM 765 N N . GLY A 1 97 ? -12.682 16.834 11.235 1.00 85.69 97 GLY A N 1
ATOM 766 C CA . GLY A 1 97 ? -11.970 17.861 10.469 1.00 85.69 97 GLY A CA 1
ATOM 767 C C . GLY A 1 97 ? -10.892 17.326 9.521 1.00 85.69 97 GLY A C 1
ATOM 768 O O . GLY A 1 97 ? -10.399 18.090 8.695 1.00 85.69 97 GLY A O 1
ATOM 769 N N . ASP A 1 98 ? -10.575 16.029 9.567 1.00 87.94 98 ASP A N 1
ATOM 770 C CA . ASP A 1 98 ? -9.690 15.381 8.603 1.00 87.94 98 ASP A CA 1
ATOM 77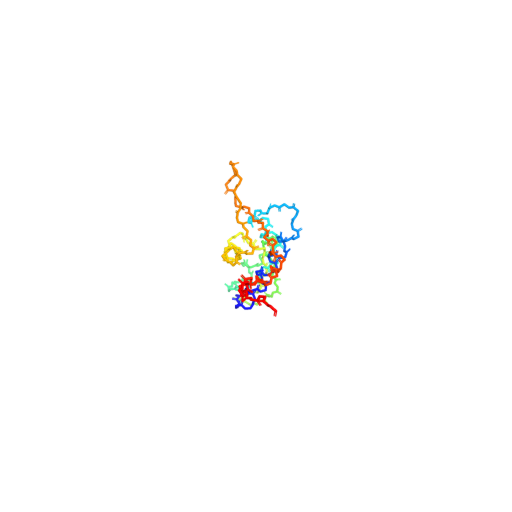1 C C . ASP A 1 98 ? -10.495 14.569 7.577 1.00 87.94 98 ASP A C 1
ATOM 773 O O . ASP A 1 98 ? -11.451 13.866 7.904 1.00 87.94 98 ASP A O 1
ATOM 777 N N . ARG A 1 99 ? -10.099 14.667 6.306 1.00 87.31 99 ARG A N 1
ATOM 778 C CA . ARG A 1 99 ? -10.687 13.890 5.205 1.00 87.31 99 ARG A CA 1
ATOM 779 C C . ARG A 1 99 ? -10.028 12.520 5.040 1.00 87.31 99 ARG A C 1
ATOM 781 O O . ARG A 1 99 ? -10.506 11.715 4.240 1.00 87.31 99 ARG A O 1
ATOM 788 N N . LYS A 1 100 ? -8.922 12.260 5.741 1.00 89.62 100 LYS A N 1
ATOM 789 C CA . LYS A 1 100 ? -8.203 10.987 5.687 1.00 89.62 100 LYS A CA 1
ATOM 790 C C . LYS A 1 100 ? -8.896 9.907 6.514 1.00 89.62 100 LYS A C 1
ATOM 792 O O . LYS A 1 100 ? -9.548 10.162 7.524 1.00 89.62 100 LYS A O 1
ATOM 797 N N . VAL A 1 101 ? -8.704 8.669 6.070 1.00 92.19 101 VAL A N 1
ATOM 798 C CA . VAL A 1 101 ? -9.061 7.462 6.818 1.00 92.19 101 VAL A CA 1
ATOM 799 C C . VAL A 1 101 ? -7.802 6.929 7.475 1.00 92.19 101 VAL A C 1
ATOM 801 O O . VAL A 1 101 ? -6.790 6.748 6.794 1.00 92.19 101 VAL A O 1
ATOM 804 N N . TYR A 1 102 ? -7.901 6.652 8.769 1.00 95.94 102 TYR A N 1
ATOM 805 C CA . TYR A 1 102 ? -6.848 6.047 9.569 1.00 95.94 102 TYR A CA 1
ATOM 806 C C . TYR A 1 102 ? -7.195 4.599 9.899 1.00 95.94 102 TYR A C 1
ATOM 808 O O . TYR A 1 102 ? -8.366 4.242 10.038 1.00 95.94 102 TYR A O 1
ATOM 816 N N . TRP A 1 103 ? -6.170 3.773 10.035 1.00 97.31 103 TRP A N 1
ATOM 817 C CA . TRP A 1 103 ? -6.262 2.340 10.253 1.00 97.31 103 TRP A CA 1
ATOM 818 C C . TRP A 1 103 ? -5.531 1.976 11.532 1.00 97.31 103 TRP A C 1
ATOM 820 O O . TRP A 1 103 ? -4.451 2.494 11.815 1.00 97.31 103 TRP A O 1
ATOM 830 N N . VAL A 1 104 ? -6.146 1.090 12.304 1.00 96.69 104 VAL A N 1
ATOM 831 C CA . VAL A 1 104 ? -5.605 0.595 13.569 1.00 96.69 104 VAL A CA 1
ATOM 832 C C . VAL A 1 104 ? -5.788 -0.910 13.593 1.00 96.69 104 VAL A C 1
ATOM 834 O O . VAL A 1 104 ? -6.873 -1.389 13.249 1.00 96.69 104 VAL A O 1
ATOM 837 N N . ALA A 1 105 ? -4.752 -1.648 13.985 1.00 96.00 105 ALA A N 1
ATOM 838 C CA . ALA A 1 105 ? -4.899 -3.067 14.263 1.00 96.00 105 ALA A CA 1
ATOM 839 C C . ALA A 1 105 ? -5.815 -3.274 15.475 1.00 96.00 105 ALA A C 1
ATOM 841 O O . ALA A 1 105 ? -5.760 -2.534 16.455 1.00 96.00 105 ALA A O 1
ATOM 842 N N . LEU A 1 106 ? -6.699 -4.257 15.382 1.00 93.62 106 LEU A N 1
ATOM 843 C CA . LEU A 1 106 ? -7.454 -4.738 16.522 1.00 93.62 106 LEU A CA 1
ATOM 844 C C . LEU A 1 106 ? -6.629 -5.873 17.113 1.00 93.62 106 LEU A C 1
ATOM 846 O O . LEU A 1 106 ? -6.378 -6.862 16.422 1.00 93.62 106 LEU A O 1
ATOM 850 N N . ASP A 1 107 ? -6.184 -5.720 18.361 1.00 72.94 107 ASP A N 1
ATOM 851 C CA . ASP A 1 107 ? -5.671 -6.863 19.106 1.00 72.94 107 ASP A CA 1
ATOM 852 C C . ASP A 1 107 ? -6.758 -7.934 19.073 1.00 72.94 107 ASP A C 1
ATOM 854 O O . ASP A 1 107 ? -7.911 -7.682 19.444 1.00 72.94 107 ASP A O 1
ATOM 858 N N . ALA A 1 108 ? -6.413 -9.119 18.566 1.00 55.28 108 ALA A N 1
ATOM 859 C CA . ALA A 1 108 ? -7.294 -10.260 18.720 1.00 55.28 108 ALA A CA 1
ATOM 860 C C . ALA A 1 108 ? -7.601 -10.383 20.220 1.00 55.28 108 ALA A C 1
ATOM 862 O O . ALA A 1 108 ? -6.670 -10.270 21.027 1.00 55.28 108 ALA A O 1
ATOM 863 N N . PRO A 1 109 ? -8.864 -10.594 20.633 1.00 45.53 109 PRO A N 1
ATOM 864 C CA . PRO A 1 109 ? -9.099 -10.979 22.010 1.00 45.53 109 PRO A CA 1
ATOM 865 C C . PRO A 1 109 ? -8.249 -12.226 22.250 1.00 45.53 109 PRO A C 1
ATOM 867 O O . PRO A 1 109 ? -8.368 -13.201 21.502 1.00 45.53 109 PRO A O 1
ATOM 870 N N . ALA A 1 110 ? -7.356 -12.165 23.245 1.00 47.78 110 ALA A N 1
ATOM 871 C CA . ALA A 1 110 ? -6.745 -13.360 23.802 1.00 47.78 110 ALA A CA 1
ATOM 872 C C . ALA A 1 110 ? -7.882 -14.367 23.980 1.00 47.78 110 ALA A C 1
ATOM 874 O O . ALA A 1 110 ? -8.897 -14.019 24.585 1.00 47.78 110 ALA A O 1
ATOM 875 N N . GLU A 1 111 ? -7.746 -15.514 23.316 1.00 41.19 111 GLU A N 1
ATOM 876 C CA . GLU A 1 111 ? -8.636 -16.671 23.345 1.00 41.19 111 GLU A CA 1
ATOM 877 C C . GLU A 1 111 ? -9.614 -16.597 24.526 1.00 41.19 111 GLU A C 1
ATOM 879 O O . GLU A 1 111 ? -9.219 -16.761 25.680 1.00 41.19 111 GLU A O 1
ATOM 884 N N . SER A 1 112 ? -10.881 -16.250 24.263 1.00 43.66 112 SER A N 1
ATOM 885 C CA . SER A 1 112 ? -11.890 -16.368 25.315 1.00 43.66 112 SER A CA 1
ATOM 886 C C . SER A 1 112 ? -11.901 -17.843 25.711 1.00 43.66 112 SER A C 1
ATOM 888 O O . SER A 1 112 ? -12.139 -18.671 24.825 1.00 43.66 112 SER A O 1
ATOM 890 N N . PRO A 1 113 ? -11.602 -18.200 26.978 1.00 44.09 113 PRO A N 1
ATOM 891 C CA . PRO A 1 113 ? -11.673 -19.591 27.393 1.00 44.09 113 PRO A CA 1
ATOM 892 C C . PRO A 1 113 ? -13.074 -20.107 27.053 1.00 44.09 113 PRO A C 1
ATOM 894 O O . PRO A 1 113 ? -14.031 -19.322 27.115 1.00 44.09 113 PRO A O 1
ATOM 897 N N . PRO A 1 114 ? -13.206 -21.382 26.641 1.00 41.59 114 PRO A N 1
ATOM 898 C CA . PRO A 1 114 ? -14.497 -21.928 26.260 1.00 41.59 114 PRO A CA 1
ATOM 899 C C . PRO A 1 114 ? -15.487 -21.608 27.371 1.00 41.59 114 PRO A C 1
ATOM 901 O O . PRO A 1 114 ? -15.196 -21.855 28.543 1.00 41.59 114 PRO A O 1
ATOM 904 N N . ALA A 1 115 ? -16.616 -21.004 26.993 1.00 48.00 115 ALA A N 1
ATOM 905 C CA . ALA A 1 115 ? -17.716 -20.769 27.905 1.00 48.00 115 ALA A CA 1
ATOM 906 C C . ALA A 1 115 ? -18.027 -22.108 28.575 1.00 48.00 115 ALA A C 1
ATOM 908 O O . ALA A 1 115 ? -18.532 -23.034 27.937 1.00 48.00 115 ALA A O 1
ATOM 909 N N . VAL A 1 116 ? -17.640 -22.227 29.845 1.00 45.66 116 VAL A N 1
ATOM 910 C CA . VAL A 1 116 ? -18.121 -23.294 30.702 1.00 45.66 116 VAL A CA 1
ATOM 911 C C . VAL A 1 116 ? -19.619 -23.061 30.782 1.00 45.66 116 VAL A C 1
ATOM 913 O O . VAL A 1 116 ? -20.091 -22.105 31.391 1.00 45.66 116 VAL A O 1
ATOM 916 N N . ASN A 1 117 ? -20.365 -23.863 30.027 1.00 41.09 117 ASN A N 1
ATOM 917 C CA . ASN A 1 117 ? -21.801 -23.942 30.184 1.00 41.09 117 ASN A CA 1
ATOM 918 C C . ASN A 1 117 ? -22.041 -24.505 31.584 1.00 41.09 117 ASN A C 1
ATOM 920 O O . ASN A 1 117 ? -22.018 -25.718 31.782 1.00 41.09 117 ASN A O 1
ATOM 924 N N . ASP A 1 118 ? -22.242 -23.611 32.548 1.00 49.22 118 ASP A N 1
ATOM 925 C CA . ASP A 1 118 ? -22.954 -23.923 33.777 1.00 49.22 118 ASP A CA 1
ATOM 926 C C . ASP A 1 118 ? -24.397 -24.253 33.392 1.00 49.22 118 ASP A C 1
ATOM 928 O O . ASP A 1 118 ? -25.246 -23.381 33.212 1.00 49.22 118 ASP A O 1
ATOM 932 N N . LEU A 1 119 ? -24.645 -25.545 33.213 1.00 44.84 119 LEU A N 1
ATOM 933 C CA . LEU A 1 119 ? -25.963 -26.161 33.209 1.00 44.84 119 LEU A CA 1
ATOM 934 C C . LEU A 1 119 ? -25.787 -27.607 33.671 1.00 44.84 119 LEU A C 1
ATOM 936 O O . LEU A 1 119 ? -25.693 -28.522 32.865 1.00 44.84 119 LEU A O 1
ATOM 940 N N . ASP A 1 120 ? -25.642 -27.769 34.988 1.00 39.53 120 ASP A N 1
ATOM 941 C CA . ASP A 1 120 ? -26.513 -28.660 35.763 1.00 39.53 120 ASP A CA 1
ATOM 942 C C . ASP A 1 120 ? -26.309 -28.434 37.269 1.00 39.53 120 ASP A C 1
ATOM 944 O O . ASP A 1 120 ? -25.631 -29.170 37.984 1.00 39.53 120 ASP A O 1
ATOM 948 N N . ALA A 1 121 ? -26.970 -27.387 37.763 1.00 46.66 121 ALA A N 1
ATOM 949 C CA . ALA A 1 121 ? -27.440 -27.332 39.137 1.00 46.66 121 ALA A CA 1
ATOM 950 C C . ALA A 1 121 ? -28.876 -27.881 39.186 1.00 46.66 121 ALA A C 1
ATOM 952 O O . ALA A 1 121 ? -29.827 -27.109 39.195 1.00 46.66 121 ALA A O 1
ATOM 953 N N . LEU A 1 122 ? -29.019 -29.209 39.219 1.00 41.22 122 LEU A N 1
ATOM 954 C CA . LEU A 1 122 ? -30.186 -29.960 39.711 1.00 41.22 122 LEU A CA 1
ATOM 955 C C . LEU A 1 122 ? -29.627 -31.317 40.191 1.00 41.22 122 LEU A C 1
ATOM 957 O O . LEU A 1 122 ? -29.339 -32.188 39.388 1.00 41.22 122 LEU A O 1
ATOM 961 N N . GLY A 1 123 ? -29.250 -31.518 41.451 1.00 43.97 123 GLY A N 1
ATOM 962 C CA . GLY A 1 123 ? -30.120 -31.474 42.619 1.00 43.97 123 GLY A CA 1
ATOM 963 C C . GLY A 1 123 ? -30.481 -32.909 43.026 1.00 43.97 123 GLY A C 1
ATOM 964 O O . GLY A 1 123 ? -31.164 -33.587 42.272 1.00 43.97 123 GLY A O 1
ATOM 965 N N . VAL A 1 124 ? -30.005 -33.357 44.195 1.00 41.22 124 VAL A N 1
ATOM 966 C CA . VAL A 1 124 ? -30.746 -34.099 45.244 1.00 41.22 124 VAL A CA 1
ATOM 967 C C . VAL A 1 124 ? -29.741 -34.594 46.290 1.00 41.22 124 VAL A C 1
ATOM 969 O O . VAL A 1 124 ? -28.899 -35.450 46.037 1.00 41.22 124 VAL A O 1
ATOM 972 N N . SER A 1 125 ? -29.865 -34.021 47.484 1.00 44.41 125 SER A N 1
ATOM 973 C CA . SER A 1 125 ? -29.298 -34.514 48.734 1.00 44.41 125 SER A CA 1
ATOM 974 C C . SER A 1 125 ? -30.036 -35.769 49.206 1.00 44.41 125 SER A C 1
ATOM 976 O O . SER A 1 125 ? -31.269 -35.774 49.196 1.00 44.41 125 SER A O 1
ATOM 978 N N . SER A 1 126 ? -29.307 -36.765 49.710 1.00 53.34 126 SER A N 1
ATOM 979 C CA . SER A 1 126 ? -29.533 -37.476 50.988 1.00 53.34 126 SER A CA 1
ATOM 980 C C . SER A 1 126 ? -28.415 -38.485 51.213 1.00 53.34 126 SER A C 1
ATOM 982 O O . SER A 1 126 ? -28.117 -39.236 50.260 1.00 53.34 126 SER A O 1
#

Radius of gyration: 23.37 Å; chains: 1; bounding box: 50×55×77 Å

Foldseek 3Di:
DDPVVLVVQLVVLLVVQAPDPDWAFLARSQQPGFWDKDKDFAAPCVVPNPPDDDQWAWPADDHGITIITHGGGSVNCVVSLVVCVVVVQKDWDDDPPDPTITIHGDDDPPPPPPPPPPPDPDDDDD

Sequence (126 aa):
MNRTEAADFREQLFVALLGAPSPMSTDEVAAGAPWQVHSVRSRCASTHPDGQITPWNVVECHVDWHVIERPRSGHDIYPHLRRLEQDGRIARRTVAGDRKVYWVALDAPAESPPAVNDLDALGVSS

Organism: Mycobacterium bouchedurhonense (NCBI:txid701041)

Secondary structure (DSSP, 8-state):
--HHHHHHHHHHHHHHHHT-SS-EEHHHHHHTSPPEEEEE---HHHHS-TT---SSEEEEE-SS-EEEEEPPPHHHHHHHHHHHHHTTSEEEEE-TT---EEEEEPPPP--PPP------------

pLDDT: mean 85.85, std 17.62, range [39.53, 97.69]